Protein AF-A0A7W4NWC6-F1 (afdb_monomer_lite)

Sequence (75 aa):
MRTLHKLIPVEAIELVDHHGSHALLIARTHLAQARDAGDEVRAARWQTVSEAIITIIEEQKCNATPREKLTTEEG

Radius of gyration: 17.84 Å; chains: 1; bounding box: 48×32×52 Å

pLDDT: mean 84.06, std 18.32, range [36.91, 98.5]

Foldseek 3Di:
DDPPPPDQPPLLVVLCVVPNPCSLVVLVVQLVVCVVVVNVVSNVVSVSSNVSNVVVNVVVVVVVDPPDDPDDDDD

Structure (mmCIF, N/CA/C/O backbone):
data_AF-A0A7W4NWC6-F1
#
_entry.id   AF-A0A7W4NWC6-F1
#
loop_
_atom_site.group_PDB
_atom_site.id
_atom_site.type_symbol
_atom_site.label_atom_id
_atom_site.label_alt_id
_atom_site.label_comp_id
_atom_site.label_asym_id
_atom_site.label_entity_id
_atom_site.label_seq_id
_atom_site.pdbx_PDB_ins_code
_atom_site.Cartn_x
_atom_site.Cartn_y
_atom_site.Cartn_z
_atom_site.occupancy
_atom_site.B_iso_or_equiv
_atom_site.auth_seq_id
_atom_site.auth_comp_id
_atom_site.auth_asym_id
_atom_site.auth_atom_id
_atom_site.pdbx_PDB_model_num
ATOM 1 N N . MET A 1 1 ? 16.672 -21.119 -1.175 1.00 36.91 1 MET A N 1
ATOM 2 C CA . MET A 1 1 ? 15.475 -20.819 -0.361 1.00 36.91 1 MET A CA 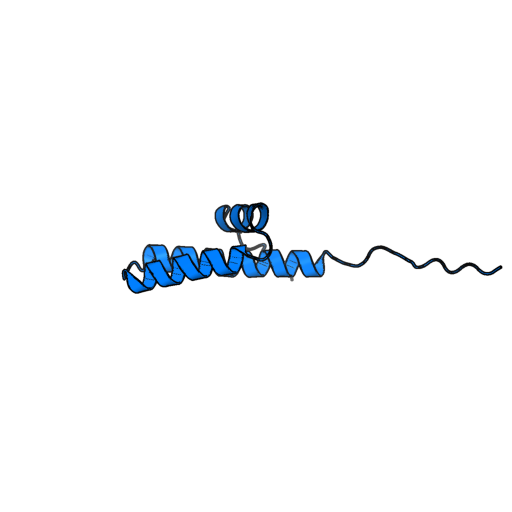1
ATOM 3 C C . MET A 1 1 ? 14.466 -20.154 -1.280 1.00 36.91 1 MET A C 1
ATOM 5 O O . MET A 1 1 ? 14.818 -19.148 -1.875 1.00 36.91 1 MET A O 1
ATOM 9 N N . ARG A 1 2 ? 13.287 -20.753 -1.503 1.00 40.06 2 ARG A N 1
ATOM 10 C CA . ARG A 1 2 ? 12.244 -20.136 -2.339 1.00 40.06 2 ARG A CA 1
ATOM 11 C C . ARG A 1 2 ? 11.715 -18.916 -1.589 1.00 40.06 2 ARG A C 1
ATOM 13 O O . ARG A 1 2 ? 11.166 -19.073 -0.503 1.00 40.06 2 ARG A O 1
ATOM 20 N N . THR A 1 3 ? 11.937 -17.726 -2.133 1.00 45.66 3 THR A N 1
ATOM 21 C CA . THR A 1 3 ? 11.278 -16.494 -1.704 1.00 45.66 3 THR A CA 1
ATOM 22 C C . THR A 1 3 ? 9.775 -16.747 -1.754 1.00 45.66 3 THR A C 1
ATOM 24 O O . THR A 1 3 ? 9.217 -17.010 -2.815 1.00 45.66 3 THR A O 1
ATOM 27 N N . LEU A 1 4 ? 9.121 -16.768 -0.592 1.00 52.16 4 LEU A N 1
ATOM 28 C CA . LEU A 1 4 ? 7.666 -16.723 -0.528 1.00 52.16 4 LEU A CA 1
ATOM 29 C C . LEU A 1 4 ? 7.261 -15.410 -1.195 1.00 52.16 4 LEU A C 1
ATOM 31 O O . LEU A 1 4 ? 7.542 -14.344 -0.650 1.00 52.16 4 LEU A O 1
ATOM 35 N N . HIS A 1 5 ? 6.661 -15.495 -2.382 1.00 57.78 5 HIS A N 1
ATOM 36 C CA . HIS A 1 5 ? 6.022 -14.350 -3.016 1.00 57.78 5 HIS A CA 1
ATOM 37 C C . HIS A 1 5 ? 4.922 -13.901 -2.055 1.00 57.78 5 HIS A C 1
ATOM 39 O O . HIS A 1 5 ? 3.885 -14.557 -1.934 1.00 57.78 5 HIS A O 1
ATOM 45 N N . LYS A 1 6 ? 5.197 -12.849 -1.279 1.00 66.94 6 LYS A N 1
ATOM 46 C CA . LYS A 1 6 ? 4.190 -12.240 -0.415 1.00 66.94 6 LYS A CA 1
ATOM 47 C C . LYS A 1 6 ? 3.038 -11.813 -1.317 1.00 66.94 6 LYS A C 1
ATOM 49 O O . LYS A 1 6 ? 3.268 -11.229 -2.372 1.00 66.94 6 LYS A O 1
ATOM 54 N N . LEU A 1 7 ? 1.812 -12.135 -0.918 1.00 80.56 7 LEU A N 1
ATOM 55 C CA . LEU A 1 7 ? 0.628 -11.672 -1.631 1.00 80.56 7 LEU A CA 1
ATOM 56 C C . LEU A 1 7 ? 0.629 -10.142 -1.607 1.00 80.56 7 LEU A C 1
ATOM 58 O O . LEU A 1 7 ? 0.587 -9.537 -0.536 1.00 80.56 7 LEU A O 1
ATOM 62 N N . ILE A 1 8 ? 0.727 -9.536 -2.788 1.00 85.44 8 ILE A N 1
ATOM 63 C CA . ILE A 1 8 ? 0.728 -8.085 -2.947 1.00 85.44 8 ILE A CA 1
ATOM 64 C C . ILE A 1 8 ? -0.734 -7.621 -3.011 1.00 85.44 8 ILE A C 1
ATOM 66 O O . ILE A 1 8 ? -1.481 -8.109 -3.862 1.00 85.44 8 ILE A O 1
ATOM 70 N N . PRO A 1 9 ? -1.175 -6.700 -2.133 1.00 91.50 9 PRO A N 1
ATOM 71 C CA . PRO A 1 9 ? -2.501 -6.103 -2.227 1.00 91.50 9 PRO A CA 1
ATOM 72 C C . PRO A 1 9 ? -2.704 -5.420 -3.583 1.00 91.50 9 PRO A C 1
ATOM 74 O O . PRO A 1 9 ? -1.843 -4.658 -4.020 1.00 91.50 9 PRO A O 1
ATOM 77 N N . VAL A 1 10 ? -3.862 -5.634 -4.214 1.00 93.38 10 VAL A N 1
ATOM 78 C CA . VAL A 1 10 ? -4.184 -5.040 -5.527 1.00 93.38 10 VAL A CA 1
ATOM 79 C C . VAL A 1 10 ? -4.073 -3.511 -5.516 1.00 93.38 10 VAL A C 1
ATOM 81 O O . VAL A 1 10 ? -3.492 -2.929 -6.420 1.00 93.38 10 VAL A O 1
ATOM 84 N N . GLU A 1 11 ? -4.493 -2.875 -4.424 1.00 94.62 11 GLU A N 1
ATOM 85 C CA . GLU A 1 11 ? -4.433 -1.422 -4.236 1.00 94.62 11 GLU A CA 1
ATOM 86 C C . GLU A 1 11 ? -2.995 -0.874 -4.264 1.00 94.62 11 GLU A C 1
ATOM 88 O O . GLU A 1 11 ? -2.757 0.226 -4.752 1.00 94.62 11 GLU A O 1
ATOM 93 N N . ALA A 1 12 ? -2.009 -1.646 -3.789 1.00 95.12 12 ALA A N 1
ATOM 94 C CA . ALA A 1 12 ? -0.603 -1.256 -3.882 1.00 95.12 12 ALA A CA 1
ATOM 95 C C . ALA A 1 12 ? -0.118 -1.254 -5.341 1.00 95.12 12 ALA A C 1
ATOM 97 O O . ALA A 1 12 ? 0.630 -0.361 -5.736 1.00 95.12 12 ALA A O 1
ATOM 98 N N . ILE A 1 13 ? -0.562 -2.234 -6.134 1.00 94.25 13 ILE A N 1
ATOM 99 C CA . ILE A 1 13 ? -0.245 -2.337 -7.564 1.00 94.25 13 ILE A CA 1
ATOM 100 C C . ILE A 1 13 ? -0.888 -1.171 -8.313 1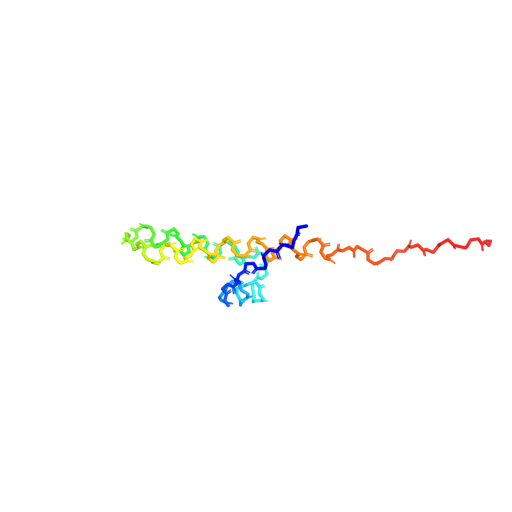.00 94.25 13 ILE A C 1
ATOM 102 O O . ILE A 1 13 ? -0.191 -0.459 -9.027 1.00 94.25 13 ILE A O 1
ATOM 106 N N . GLU A 1 14 ? -2.183 -0.935 -8.099 1.00 96.12 14 GLU A N 1
ATOM 107 C CA . GLU A 1 14 ? -2.932 0.149 -8.744 1.00 96.12 14 GLU A CA 1
ATOM 108 C C . GLU A 1 14 ? -2.323 1.521 -8.441 1.00 96.12 14 GLU A C 1
ATOM 110 O O . GLU A 1 14 ? -2.157 2.332 -9.352 1.00 96.12 14 GLU A O 1
ATOM 115 N N . LEU A 1 15 ? -1.932 1.772 -7.185 1.00 96.25 15 LEU A N 1
ATOM 116 C CA . LEU A 1 15 ? -1.285 3.025 -6.797 1.00 96.25 15 LEU A CA 1
ATOM 117 C C . LEU A 1 15 ? 0.070 3.217 -7.481 1.00 96.25 15 LEU A C 1
ATOM 119 O O . LEU A 1 15 ? 0.364 4.325 -7.929 1.00 96.25 15 LEU A O 1
ATOM 123 N N . VAL A 1 16 ? 0.900 2.173 -7.562 1.00 95.50 16 VAL A N 1
ATOM 124 C CA . VAL A 1 16 ? 2.197 2.254 -8.256 1.00 95.50 16 VAL A CA 1
ATOM 125 C C . VAL A 1 16 ? 2.005 2.427 -9.759 1.00 95.50 16 VAL A C 1
ATOM 127 O O . VAL A 1 16 ? 2.721 3.219 -10.360 1.00 95.50 16 VAL A O 1
ATOM 130 N N . ASP A 1 17 ? 1.032 1.749 -10.359 1.00 94.19 17 ASP A N 1
ATOM 131 C CA . ASP A 1 17 ? 0.743 1.863 -11.789 1.00 94.19 17 ASP A CA 1
ATOM 132 C C . ASP A 1 17 ? 0.272 3.281 -12.162 1.00 94.19 17 ASP A C 1
ATOM 134 O O . ASP A 1 17 ? 0.779 3.886 -13.105 1.00 94.19 17 ASP A O 1
ATOM 138 N N . HIS A 1 18 ? -0.618 3.872 -11.356 1.00 96.38 18 HIS A N 1
ATOM 139 C CA . HIS A 1 18 ? -1.165 5.209 -11.620 1.00 96.38 18 HIS A CA 1
ATOM 140 C C . HIS A 1 18 ? -0.231 6.356 -11.213 1.00 96.38 18 HIS A C 1
ATOM 142 O O . HIS A 1 18 ? -0.222 7.405 -11.859 1.00 96.38 18 HIS A O 1
ATOM 148 N N . HIS A 1 19 ? 0.525 6.204 -10.121 1.00 94.25 19 HIS A N 1
ATOM 149 C CA . HIS A 1 19 ? 1.274 7.308 -9.504 1.00 94.25 19 HIS A CA 1
ATOM 150 C C . HIS A 1 19 ? 2.789 7.084 -9.442 1.00 94.25 19 HIS A C 1
ATOM 152 O O . HIS A 1 19 ? 3.529 7.974 -9.006 1.00 94.25 19 HIS A O 1
ATOM 158 N N . GLY A 1 20 ? 3.278 5.914 -9.855 1.00 91.00 20 GLY A N 1
ATOM 159 C CA . GLY A 1 20 ? 4.697 5.574 -9.871 1.00 91.00 20 GLY A CA 1
ATOM 160 C C . GLY A 1 20 ? 5.368 5.806 -8.518 1.00 91.00 20 GLY A C 1
ATOM 161 O O . GLY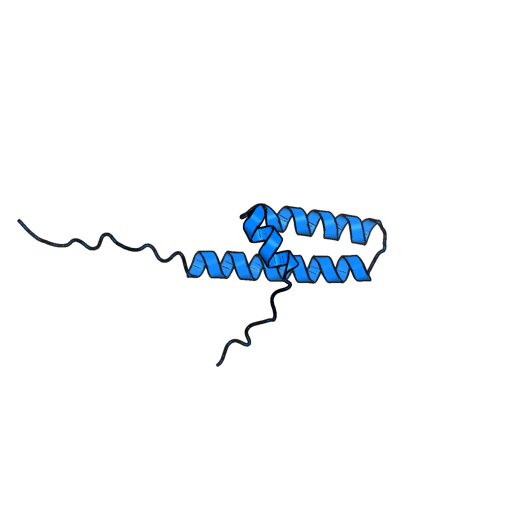 A 1 20 ? 4.930 5.319 -7.474 1.00 91.00 20 GLY A O 1
ATOM 162 N N . SER A 1 21 ? 6.427 6.617 -8.523 1.00 87.25 21 SER A N 1
ATOM 163 C CA . SER A 1 21 ? 7.219 6.953 -7.332 1.00 87.25 21 SER A CA 1
ATOM 164 C C . SER A 1 21 ? 6.439 7.686 -6.232 1.00 87.25 21 SER A C 1
ATOM 166 O O . SER A 1 21 ? 6.887 7.709 -5.086 1.00 87.25 21 SER A O 1
ATOM 168 N N . HIS A 1 22 ? 5.278 8.270 -6.551 1.00 94.62 22 HIS A N 1
ATOM 169 C CA . HIS A 1 22 ? 4.461 9.026 -5.597 1.00 94.62 22 HIS A CA 1
ATOM 170 C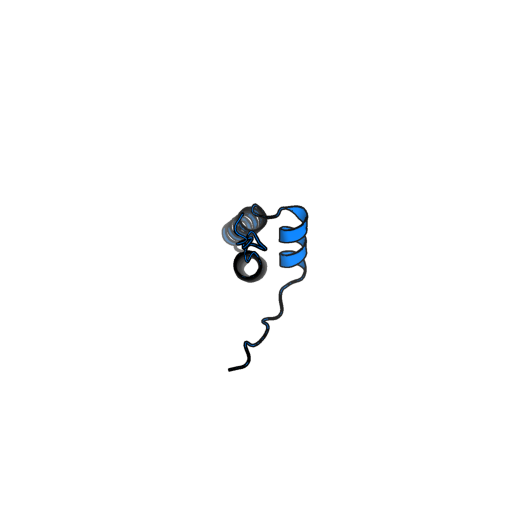 C . HIS A 1 22 ? 3.495 8.132 -4.807 1.00 94.62 22 HIS A C 1
ATOM 172 O O . HIS A 1 22 ? 2.989 8.554 -3.766 1.00 94.62 22 HIS A O 1
ATOM 178 N N . ALA A 1 23 ? 3.281 6.886 -5.245 1.00 96.19 23 ALA A N 1
ATOM 179 C CA . ALA A 1 23 ? 2.381 5.925 -4.607 1.00 96.19 23 ALA A CA 1
ATOM 180 C C . ALA A 1 23 ? 2.647 5.766 -3.100 1.00 96.19 23 ALA A C 1
ATOM 182 O O . ALA A 1 23 ? 1.720 5.754 -2.289 1.00 96.19 23 ALA A O 1
ATOM 183 N N . LEU A 1 24 ? 3.926 5.713 -2.708 1.00 96.44 24 LEU A N 1
ATOM 184 C CA . LEU A 1 24 ? 4.315 5.554 -1.306 1.00 96.44 24 LEU A CA 1
ATOM 185 C C . LEU A 1 24 ? 3.924 6.764 -0.449 1.00 96.44 24 LEU A C 1
ATOM 187 O O . LEU A 1 24 ? 3.518 6.597 0.701 1.00 96.44 24 LEU A O 1
ATOM 191 N N . LEU A 1 25 ? 4.048 7.979 -0.990 1.00 97.31 25 LEU A N 1
ATOM 192 C CA . LEU A 1 25 ? 3.648 9.190 -0.276 1.00 97.31 25 LEU A CA 1
ATOM 193 C C . LEU A 1 25 ? 2.133 9.190 -0.041 1.00 97.31 25 LEU A C 1
ATOM 195 O O . LEU A 1 25 ? 1.703 9.421 1.085 1.00 97.31 25 LEU A O 1
ATOM 199 N N . ILE A 1 26 ? 1.347 8.845 -1.065 1.00 97.62 26 ILE A N 1
ATOM 200 C CA . ILE A 1 26 ? -0.120 8.761 -0.988 1.00 97.62 26 ILE A CA 1
ATOM 201 C C . ILE A 1 26 ? -0.556 7.756 0.090 1.00 97.62 26 ILE A C 1
ATOM 203 O O . ILE A 1 26 ? -1.347 8.096 0.973 1.00 97.62 26 ILE A O 1
ATOM 207 N N . ALA A 1 27 ? 0.007 6.543 0.080 1.00 97.44 27 ALA A N 1
ATOM 208 C CA . ALA A 1 27 ? -0.318 5.516 1.072 1.00 97.44 27 ALA A CA 1
ATOM 209 C C . ALA A 1 27 ? 0.036 5.955 2.507 1.00 97.44 27 ALA A C 1
ATOM 211 O O . ALA A 1 27 ? -0.742 5.740 3.439 1.00 97.44 27 ALA A O 1
ATOM 212 N N . ARG A 1 28 ? 1.171 6.646 2.689 1.00 97.75 28 ARG A N 1
ATOM 213 C CA . ARG A 1 28 ? 1.577 7.207 3.990 1.00 97.75 28 ARG A CA 1
ATOM 214 C C . ARG A 1 28 ? 0.656 8.326 4.466 1.00 97.75 28 ARG A C 1
ATOM 216 O O . ARG A 1 28 ? 0.375 8.395 5.661 1.00 97.75 28 ARG A O 1
ATOM 223 N N . THR A 1 29 ? 0.162 9.172 3.565 1.00 98.31 29 THR A N 1
ATOM 224 C CA . THR A 1 29 ? -0.827 10.201 3.909 1.00 98.31 29 THR A CA 1
ATOM 225 C C . THR A 1 29 ? -2.116 9.564 4.423 1.00 98.31 29 THR A C 1
ATOM 227 O O . THR A 1 29 ? -2.626 9.980 5.461 1.00 98.31 29 THR A O 1
ATOM 230 N N . HIS A 1 30 ? -2.614 8.512 3.770 1.00 98.12 30 HIS A N 1
ATOM 231 C CA . HIS A 1 30 ? -3.803 7.805 4.248 1.00 98.12 30 HIS A CA 1
ATOM 232 C C . HIS A 1 30 ? -3.580 7.051 5.561 1.00 98.12 30 HIS A C 1
ATOM 234 O O . HIS A 1 30 ? -4.482 7.019 6.400 1.00 98.12 30 HIS A O 1
ATOM 240 N N . LEU A 1 31 ? -2.387 6.490 5.770 1.00 98.25 31 LEU A N 1
ATOM 241 C CA . LEU A 1 31 ? -2.000 5.901 7.050 1.00 98.25 31 LEU A CA 1
ATOM 242 C C . LEU A 1 31 ? -2.031 6.936 8.182 1.00 98.25 31 LEU A C 1
ATOM 244 O O . LEU A 1 31 ? -2.590 6.659 9.240 1.00 98.25 31 LEU A O 1
ATOM 248 N N . ALA A 1 32 ? -1.450 8.119 7.962 1.00 98.12 32 ALA A N 1
ATOM 249 C CA . ALA A 1 32 ? -1.462 9.203 8.942 1.00 98.12 32 ALA A CA 1
ATOM 250 C C . ALA A 1 32 ? -2.899 9.635 9.268 1.00 98.12 32 ALA A C 1
ATOM 252 O O . ALA A 1 32 ? -3.287 9.614 10.428 1.00 98.12 32 ALA A O 1
ATOM 253 N N . GLN A 1 33 ? -3.726 9.872 8.245 1.00 98.50 33 GLN A N 1
ATOM 254 C CA . GLN A 1 33 ? -5.142 10.212 8.422 1.00 98.50 33 GLN A CA 1
ATOM 255 C C . GLN A 1 33 ? -5.923 9.151 9.211 1.00 98.50 33 GLN A C 1
ATOM 257 O O . GLN A 1 33 ? -6.776 9.493 10.023 1.00 98.50 33 GLN A O 1
ATOM 262 N N . ALA A 1 34 ? -5.658 7.863 8.971 1.00 98.12 34 ALA A N 1
ATOM 263 C CA . ALA A 1 34 ? -6.312 6.781 9.701 1.00 98.12 34 ALA A CA 1
ATOM 264 C C . ALA A 1 34 ? -5.894 6.751 11.179 1.00 98.12 34 ALA A C 1
ATOM 266 O O . ALA A 1 34 ? -6.742 6.571 12.049 1.00 98.12 34 ALA A O 1
ATOM 267 N N . ARG A 1 35 ? -4.606 6.983 11.465 1.00 97.88 35 ARG A N 1
ATOM 268 C CA . ARG A 1 35 ? -4.091 7.084 12.838 1.00 97.88 35 ARG A CA 1
ATOM 269 C C . ARG A 1 35 ? -4.651 8.298 13.568 1.00 97.88 35 ARG A C 1
ATOM 271 O O . ARG A 1 35 ? -5.091 8.152 14.702 1.00 97.88 35 ARG A O 1
ATOM 278 N N . ASP A 1 36 ? -4.699 9.451 12.906 1.00 98.38 36 ASP A N 1
ATOM 279 C CA . ASP A 1 36 ? -5.267 10.683 13.464 1.00 98.38 36 ASP A CA 1
ATOM 280 C C . ASP A 1 36 ? -6.763 10.523 13.780 1.00 98.38 36 ASP A C 1
ATOM 282 O O . ASP A 1 36 ? -7.263 11.090 14.748 1.00 98.38 36 ASP A O 1
ATOM 286 N N . ALA A 1 37 ? -7.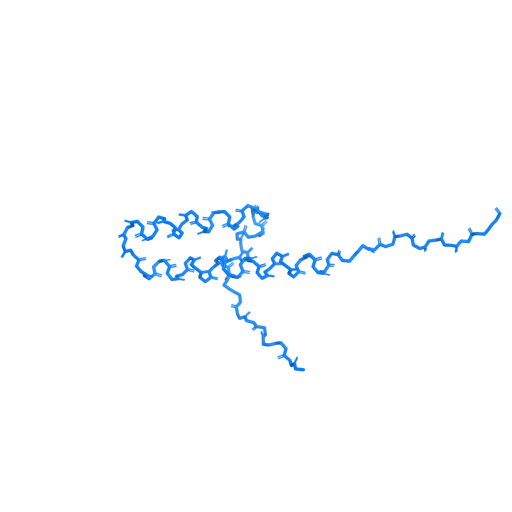474 9.707 12.996 1.00 97.94 37 ALA A N 1
ATOM 287 C CA . ALA A 1 37 ? -8.872 9.354 13.233 1.00 97.94 37 ALA A CA 1
ATOM 288 C C . ALA A 1 37 ? -9.076 8.241 14.284 1.00 97.94 37 ALA A C 1
ATOM 290 O O . ALA A 1 37 ? -10.219 7.938 14.621 1.00 97.94 37 ALA A O 1
ATOM 291 N N . GLY A 1 38 ? -8.004 7.610 14.777 1.00 97.88 38 GLY A N 1
ATOM 292 C CA . GLY A 1 38 ? -8.081 6.454 15.677 1.00 97.88 38 GLY A CA 1
ATOM 293 C C . GLY A 1 38 ? -8.636 5.178 15.026 1.00 97.88 38 GLY A C 1
ATOM 294 O O . GLY A 1 38 ? -9.074 4.271 15.729 1.00 97.88 38 GLY A O 1
ATOM 295 N N . ASP A 1 39 ? -8.638 5.091 13.693 1.00 98.31 39 ASP A N 1
ATOM 296 C CA . ASP A 1 39 ? -9.130 3.930 12.945 1.00 98.31 39 ASP A CA 1
ATOM 297 C C . ASP A 1 39 ? -7.995 2.918 12.728 1.00 98.31 39 ASP A C 1
ATOM 299 O O . ASP A 1 39 ? -7.249 2.965 11.743 1.00 98.31 39 ASP A O 1
ATOM 303 N N . GLU A 1 40 ? -7.851 1.996 13.681 1.00 97.31 40 GLU A N 1
ATOM 304 C CA . GLU A 1 40 ? -6.783 0.991 13.684 1.00 97.31 40 GLU A CA 1
ATOM 305 C C . GLU A 1 40 ? -6.875 0.010 12.510 1.00 97.31 40 GLU A C 1
ATOM 307 O O . GLU A 1 40 ? -5.848 -0.391 11.961 1.00 97.31 40 GLU A O 1
ATOM 312 N N . VAL A 1 41 ? -8.089 -0.352 12.082 1.00 97.69 41 VAL A N 1
ATOM 313 C CA . VAL A 1 41 ? -8.300 -1.287 10.965 1.00 97.69 41 VAL A CA 1
ATOM 314 C C . VAL A 1 41 ? -7.825 -0.649 9.667 1.00 97.69 41 VAL A C 1
ATOM 316 O O . VAL A 1 41 ? -7.066 -1.249 8.898 1.00 97.69 41 VAL A O 1
ATOM 319 N N . ARG A 1 42 ? -8.225 0.602 9.434 1.00 97.31 42 ARG A N 1
ATOM 320 C CA . ARG A 1 42 ? -7.783 1.360 8.268 1.00 97.31 42 ARG A CA 1
ATOM 321 C C . ARG A 1 42 ? -6.284 1.648 8.329 1.00 97.31 42 ARG A C 1
ATOM 323 O O . ARG A 1 42 ? -5.617 1.549 7.299 1.00 97.31 42 ARG A O 1
ATOM 330 N N . ALA A 1 43 ? -5.736 1.949 9.505 1.00 98.19 43 ALA A N 1
ATOM 331 C CA . ALA A 1 43 ? -4.301 2.149 9.677 1.00 98.19 43 ALA A CA 1
ATOM 332 C C . ALA A 1 43 ? -3.507 0.869 9.362 1.00 98.19 43 ALA A C 1
ATOM 334 O O . ALA A 1 43 ? -2.535 0.926 8.610 1.00 98.19 43 ALA A O 1
ATOM 335 N N . ALA A 1 44 ? -3.941 -0.294 9.856 1.00 97.25 44 ALA A N 1
ATOM 336 C CA . ALA A 1 44 ? -3.308 -1.576 9.552 1.00 97.25 44 ALA A CA 1
ATOM 337 C C . ALA A 1 44 ? -3.323 -1.871 8.043 1.00 97.25 44 ALA A C 1
ATOM 339 O O . ALA A 1 44 ? -2.291 -2.228 7.474 1.00 97.25 44 ALA A O 1
ATOM 340 N N . ARG A 1 45 ? -4.454 -1.627 7.367 1.00 96.69 45 ARG A N 1
ATOM 341 C CA . ARG A 1 45 ? -4.555 -1.775 5.907 1.00 96.69 45 ARG A CA 1
ATOM 342 C C . ARG A 1 45 ? -3.547 -0.890 5.169 1.00 96.69 45 ARG A C 1
ATOM 344 O O . ARG A 1 45 ? -2.798 -1.391 4.333 1.00 96.69 45 ARG A O 1
ATOM 351 N N . TRP A 1 46 ? -3.497 0.408 5.476 1.00 97.62 46 TRP A N 1
ATOM 352 C CA . TRP A 1 46 ? -2.582 1.336 4.796 1.00 97.62 46 TRP A CA 1
ATOM 353 C C . TRP A 1 46 ? -1.110 1.087 5.127 1.00 97.62 46 TRP A C 1
ATOM 355 O O . TRP A 1 46 ? -0.242 1.349 4.290 1.00 97.62 46 TRP A O 1
ATOM 365 N N . GLN A 1 47 ? -0.817 0.529 6.303 1.00 97.56 47 GLN A N 1
ATOM 366 C CA . GLN A 1 47 ? 0.515 0.038 6.647 1.00 97.56 47 GLN A CA 1
ATOM 367 C C . GLN A 1 47 ? 0.919 -1.122 5.721 1.00 97.56 47 GLN A C 1
ATOM 369 O O . GLN A 1 47 ? 1.972 -1.051 5.089 1.00 97.56 47 GLN A O 1
ATOM 374 N N . THR A 1 48 ? 0.057 -2.131 5.550 1.00 96.25 48 THR A N 1
ATOM 375 C CA . THR A 1 48 ? 0.306 -3.255 4.630 1.00 96.25 48 THR A CA 1
ATOM 376 C C . THR A 1 48 ? 0.462 -2.796 3.177 1.00 96.25 48 THR A C 1
ATOM 378 O O . THR A 1 48 ? 1.376 -3.245 2.486 1.00 96.25 48 THR A O 1
ATOM 381 N N . VAL A 1 49 ? -0.382 -1.868 2.709 1.00 96.50 49 VAL A N 1
ATOM 382 C CA . VAL A 1 49 ? -0.265 -1.284 1.359 1.00 96.50 49 VAL A CA 1
ATOM 383 C C . VAL A 1 49 ? 1.072 -0.554 1.194 1.00 96.50 49 VAL A C 1
ATOM 385 O O . VAL A 1 49 ? 1.756 -0.751 0.193 1.00 96.50 49 VAL A O 1
ATOM 388 N N . SER A 1 50 ? 1.494 0.233 2.187 1.00 96.56 50 SER A N 1
ATOM 389 C CA . SER A 1 50 ? 2.773 0.957 2.143 1.00 96.56 50 SER A CA 1
ATOM 390 C C . SER A 1 50 ? 3.979 0.015 2.044 1.00 96.56 50 SER A C 1
ATOM 392 O O . SER A 1 50 ? 4.901 0.272 1.273 1.00 96.56 50 SER A O 1
ATOM 394 N N . GLU A 1 51 ? 3.975 -1.085 2.799 1.00 95.38 51 GLU A N 1
ATOM 395 C CA . GLU A 1 51 ? 5.033 -2.105 2.757 1.00 95.38 51 GLU A CA 1
ATOM 396 C C . GLU A 1 51 ? 5.090 -2.829 1.406 1.00 95.38 51 GLU A C 1
ATOM 398 O O . GLU A 1 51 ? 6.171 -3.072 0.861 1.00 95.38 51 GLU A O 1
ATOM 403 N N . ALA A 1 52 ? 3.924 -3.131 0.834 1.00 94.75 52 ALA A N 1
ATOM 404 C CA . ALA A 1 52 ? 3.827 -3.733 -0.486 1.00 94.75 52 ALA A CA 1
ATOM 405 C C . ALA A 1 52 ? 4.359 -2.800 -1.586 1.00 94.75 52 ALA A C 1
ATOM 407 O O . ALA A 1 52 ? 5.125 -3.246 -2.436 1.00 94.75 52 ALA A O 1
ATOM 408 N N . ILE A 1 53 ? 4.041 -1.501 -1.532 1.00 95.12 53 ILE A N 1
ATOM 409 C CA . ILE A 1 53 ? 4.565 -0.498 -2.475 1.00 95.12 53 ILE A CA 1
ATOM 410 C C . ILE A 1 53 ? 6.098 -0.454 -2.450 1.00 95.12 53 ILE A C 1
ATOM 412 O O . ILE A 1 53 ? 6.723 -0.401 -3.508 1.00 95.12 53 ILE A O 1
ATOM 416 N N . ILE A 1 54 ? 6.716 -0.500 -1.262 1.00 93.81 54 ILE A N 1
ATOM 417 C CA . ILE A 1 54 ? 8.183 -0.530 -1.136 1.00 93.81 54 ILE A CA 1
ATOM 418 C C . ILE A 1 54 ? 8.749 -1.744 -1.874 1.00 93.81 54 ILE A C 1
ATOM 420 O O . ILE A 1 54 ? 9.658 -1.589 -2.684 1.00 93.81 54 ILE A O 1
ATOM 424 N N . THR A 1 55 ? 8.154 -2.918 -1.652 1.00 91.94 55 THR A N 1
ATOM 425 C CA . THR A 1 55 ? 8.592 -4.167 -2.288 1.00 91.94 55 THR A CA 1
ATOM 426 C C . THR A 1 55 ? 8.503 -4.067 -3.814 1.00 91.94 55 THR A C 1
ATOM 428 O O . THR A 1 55 ? 9.480 -4.355 -4.497 1.00 91.94 55 THR A O 1
ATOM 431 N N . ILE A 1 56 ? 7.381 -3.573 -4.355 1.00 91.31 56 ILE A N 1
ATOM 432 C CA . ILE A 1 56 ? 7.197 -3.393 -5.806 1.00 91.31 56 ILE A CA 1
ATOM 433 C C . ILE A 1 56 ? 8.274 -2.463 -6.385 1.00 91.31 56 ILE A C 1
ATOM 435 O O . ILE A 1 56 ? 8.894 -2.782 -7.398 1.00 91.31 56 ILE A O 1
ATOM 439 N N . ILE A 1 57 ? 8.511 -1.307 -5.755 1.00 89.19 57 ILE A N 1
ATOM 440 C CA . ILE A 1 57 ? 9.483 -0.318 -6.245 1.00 89.19 57 ILE A CA 1
ATOM 441 C C . ILE A 1 57 ? 10.912 -0.878 -6.187 1.00 89.19 57 ILE A C 1
ATOM 443 O O . ILE A 1 57 ? 11.709 -0.639 -7.094 1.00 89.19 57 ILE A O 1
ATOM 447 N N . GLU A 1 58 ? 11.261 -1.605 -5.126 1.00 87.81 58 GLU A N 1
ATOM 448 C CA . GLU A 1 58 ? 12.572 -2.247 -4.990 1.00 87.81 58 GLU A CA 1
ATOM 449 C C . GLU A 1 58 ? 12.778 -3.347 -6.038 1.00 87.81 58 GLU A C 1
ATOM 451 O O . GLU A 1 58 ? 13.827 -3.389 -6.681 1.00 87.81 58 GLU A O 1
ATOM 456 N N . GLU A 1 59 ? 11.764 -4.174 -6.294 1.00 86.31 59 GLU A N 1
ATOM 457 C CA . GLU A 1 59 ? 11.798 -5.184 -7.355 1.00 86.31 59 GLU A CA 1
ATOM 458 C C . GLU A 1 59 ? 11.933 -4.554 -8.749 1.00 86.31 59 GLU A C 1
ATOM 460 O O . GLU A 1 59 ? 12.728 -5.027 -9.564 1.00 86.31 59 GLU A O 1
ATOM 465 N N . GLN A 1 60 ? 11.232 -3.448 -9.024 1.00 82.00 60 GLN A N 1
ATOM 466 C CA . GLN A 1 60 ? 11.381 -2.698 -10.278 1.00 82.00 60 GLN A CA 1
ATOM 467 C C . GLN A 1 60 ? 12.803 -2.150 -10.458 1.00 82.00 60 GLN A C 1
ATOM 469 O O . GLN A 1 60 ? 13.345 -2.218 -11.560 1.00 82.00 60 GLN A O 1
ATOM 474 N N . LYS A 1 61 ? 13.441 -1.654 -9.389 1.00 78.00 61 LYS A N 1
ATOM 475 C CA . LYS A 1 61 ? 14.841 -1.193 -9.432 1.00 78.00 61 LYS A CA 1
ATOM 476 C C . LYS A 1 61 ? 15.819 -2.334 -9.705 1.00 78.00 61 LYS A C 1
ATOM 478 O O . LYS A 1 61 ? 16.759 -2.144 -10.468 1.00 78.00 61 LYS A O 1
ATOM 483 N N . CYS A 1 62 ? 15.595 -3.506 -9.115 1.00 68.06 62 CYS A N 1
ATOM 484 C CA . CYS A 1 62 ? 16.415 -4.696 -9.358 1.00 68.06 62 CYS A CA 1
ATOM 485 C C . CYS A 1 62 ? 16.238 -5.249 -10.783 1.00 68.06 62 CYS A C 1
ATOM 487 O O . CYS A 1 62 ? 17.204 -5.714 -11.388 1.00 68.06 62 CYS A O 1
ATOM 489 N N . ASN A 1 63 ? 15.027 -5.162 -11.341 1.00 62.75 63 ASN A N 1
ATOM 490 C CA . ASN A 1 63 ? 14.730 -5.584 -12.713 1.00 62.75 63 ASN A CA 1
ATOM 491 C C . ASN A 1 63 ? 15.141 -4.554 -13.774 1.00 62.75 63 ASN A C 1
ATOM 493 O O . ASN A 1 63 ? 15.312 -4.915 -14.937 1.00 62.75 63 ASN A O 1
ATOM 497 N N . ALA A 1 64 ? 15.370 -3.298 -13.386 1.00 59.81 64 ALA A N 1
ATOM 498 C CA . ALA A 1 64 ? 16.030 -2.292 -14.210 1.00 59.81 64 ALA A CA 1
ATOM 499 C C . ALA A 1 64 ? 17.551 -2.549 -14.276 1.00 59.81 64 ALA A C 1
ATOM 501 O O . ALA A 1 64 ? 18.368 -1.691 -13.948 1.00 59.81 64 ALA A O 1
ATOM 502 N N . THR A 1 65 ? 17.954 -3.748 -14.703 1.00 54.03 65 THR A N 1
ATOM 503 C CA . THR A 1 65 ? 19.325 -3.971 -15.168 1.00 54.03 65 THR A CA 1
ATOM 504 C C . THR A 1 65 ? 19.496 -3.238 -16.504 1.00 54.03 65 THR A C 1
ATOM 506 O O . THR A 1 65 ? 18.663 -3.398 -17.400 1.00 54.03 65 THR A O 1
ATOM 509 N N . PRO A 1 66 ? 20.538 -2.403 -16.668 1.00 49.66 66 PRO A N 1
ATOM 510 C CA . PRO A 1 66 ? 20.751 -1.654 -17.897 1.00 49.66 66 PRO A CA 1
ATOM 511 C C . PRO A 1 66 ? 21.062 -2.633 -19.031 1.00 49.66 66 PRO A C 1
ATOM 513 O O . PRO A 1 66 ? 22.132 -3.243 -19.071 1.00 49.66 66 PRO A O 1
ATOM 516 N N . ARG A 1 67 ? 20.121 -2.793 -19.965 1.00 52.03 67 ARG A N 1
ATOM 517 C CA . ARG A 1 67 ? 20.403 -3.428 -21.250 1.00 52.03 67 ARG A CA 1
ATOM 518 C C . ARG A 1 67 ? 21.294 -2.492 -22.069 1.00 52.03 67 ARG A C 1
ATOM 520 O O . ARG A 1 67 ? 20.848 -1.450 -22.528 1.00 52.03 67 ARG A O 1
ATOM 527 N N . GLU A 1 68 ? 22.541 -2.933 -22.214 1.00 49.28 68 GLU A N 1
ATOM 528 C CA . GLU A 1 68 ? 23.430 -2.734 -23.363 1.00 49.28 68 GLU A CA 1
ATOM 529 C C . GLU A 1 68 ? 23.937 -1.312 -23.657 1.00 49.28 68 GLU A C 1
ATOM 531 O O . GLU A 1 68 ? 23.220 -0.460 -24.166 1.00 49.28 68 GLU A O 1
ATOM 536 N N . LYS A 1 69 ? 25.259 -1.136 -23.515 1.00 49.06 69 LYS A N 1
ATOM 537 C CA . LYS A 1 69 ? 26.148 -1.064 -24.691 1.00 49.06 69 LYS A CA 1
ATOM 538 C C . LYS A 1 69 ? 27.497 -1.721 -24.379 1.00 49.06 69 LYS A C 1
ATOM 540 O O . LYS A 1 69 ? 28.490 -1.052 -24.118 1.00 49.06 69 LYS A O 1
ATOM 545 N N . LEU A 1 70 ? 27.518 -3.051 -24.414 1.00 57.59 70 LEU A N 1
ATOM 546 C CA . LEU A 1 70 ? 28.723 -3.795 -24.778 1.00 57.59 70 LEU A CA 1
ATOM 547 C C . LEU A 1 70 ? 28.711 -3.902 -26.305 1.00 57.59 70 LEU A C 1
ATOM 549 O O . LEU A 1 70 ? 28.155 -4.837 -26.863 1.00 57.59 70 LEU A O 1
ATOM 553 N N . THR A 1 71 ? 29.280 -2.908 -26.978 1.00 57.75 71 THR A N 1
ATOM 554 C CA . THR A 1 71 ? 29.788 -3.083 -28.342 1.00 57.75 71 THR A CA 1
ATOM 555 C C . THR A 1 71 ? 31.277 -2.799 -28.288 1.00 57.75 71 THR A C 1
ATOM 557 O O . THR A 1 71 ? 31.716 -1.659 -28.425 1.00 57.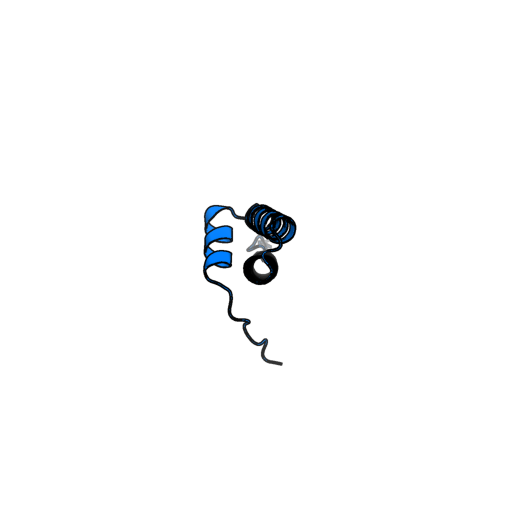75 71 THR A O 1
ATOM 560 N N . THR A 1 72 ? 32.028 -3.852 -27.987 1.00 62.53 72 THR A N 1
ATOM 561 C CA . THR A 1 72 ? 33.428 -3.995 -28.374 1.00 62.53 72 THR A CA 1
ATOM 562 C C . THR A 1 72 ? 33.429 -4.560 -29.784 1.00 62.53 72 THR A C 1
ATOM 564 O O . THR A 1 72 ? 33.004 -5.696 -29.902 1.00 62.53 72 THR A O 1
ATOM 567 N N . GLU A 1 73 ? 33.871 -3.793 -30.783 1.00 65.56 73 GLU A N 1
ATOM 568 C CA . GLU A 1 73 ? 34.602 -4.205 -32.008 1.00 65.56 73 GLU A CA 1
ATOM 569 C C . GLU A 1 73 ? 35.257 -2.898 -32.515 1.00 65.56 73 GLU A C 1
ATOM 571 O O . GLU A 1 73 ? 34.556 -1.921 -32.768 1.00 65.56 73 GLU A O 1
ATOM 576 N N . GLU A 1 74 ? 36.544 -2.650 -32.254 1.00 65.56 74 GLU A N 1
ATOM 577 C CA . GLU A 1 74 ? 37.696 -2.956 -33.127 1.00 65.56 74 GLU A CA 1
ATOM 578 C C . GLU A 1 74 ? 37.494 -2.555 -34.601 1.00 65.56 74 GLU A C 1
ATOM 580 O O . GLU A 1 74 ? 36.670 -3.128 -35.311 1.00 65.56 74 GLU A O 1
ATOM 585 N N . GLY A 1 75 ? 38.283 -1.565 -35.041 1.00 53.62 75 GLY A N 1
ATOM 586 C CA . GLY A 1 75 ? 38.372 -1.048 -36.408 1.00 53.62 75 GLY A CA 1
ATOM 587 C C . GLY A 1 75 ? 39.302 0.153 -36.486 1.00 53.62 75 GLY A C 1
ATOM 588 O O . GLY A 1 75 ? 38.831 1.262 -36.157 1.00 53.62 75 GLY A O 1
#

Organism: NCBI:txid1286186

Secondary structure (DSSP, 8-state):
-----PPPPHHHHHHHHHHGGGHHHHHHHHHHHHHHTT-HHHHHHHHHHHHHHHHHHHHHHHH------------